Protein AF-A0A8H8CG55-F1 (afdb_monomer_lite)

Sequence (59 aa):
MSYTILGRSIKNEYLALGTFGITFGSAYLATRGGSKTAQAKPVTVEQAKQTVPINAGSS

Foldseek 3Di:
DWDQDPNDTHDPVCVVVVVVCCVVVVVCVVPVDDDDPPPPDPPDPVVVVVPDPPPVDDD

InterPro domains:
  IPR021278 ATP synthase subunit K [PF11022] (2-59)
  IPR021278 ATP synthase subunit K [PTHR28074] (1-59)

pLDDT: mean 76.47, std 15.03, range [46.81, 95.12]

Structure (mmCIF, N/CA/C/O backbone):
data_AF-A0A8H8CG55-F1
#
_entry.id   AF-A0A8H8CG55-F1
#
loop_
_atom_site.group_PDB
_atom_site.id
_atom_site.type_symbol
_atom_site.label_atom_id
_atom_site.label_alt_id
_atom_site.label_comp_id
_atom_site.label_asym_id
_atom_site.label_entity_id
_atom_site.label_seq_id
_atom_site.pdbx_PDB_ins_code
_atom_site.Cartn_x
_atom_site.Cartn_y
_atom_site.Cartn_z
_atom_site.occupancy
_atom_site.B_iso_or_equiv
_atom_site.auth_seq_id
_atom_site.auth_comp_id
_atom_site.auth_asym_id
_atom_site.auth_atom_id
_atom_site.pdbx_PDB_model_num
ATOM 1 N N . MET A 1 1 ? 13.612 -4.189 -17.101 1.00 83.00 1 MET A N 1
ATOM 2 C CA . MET A 1 1 ? 12.688 -3.815 -18.203 1.00 83.00 1 MET A CA 1
ATOM 3 C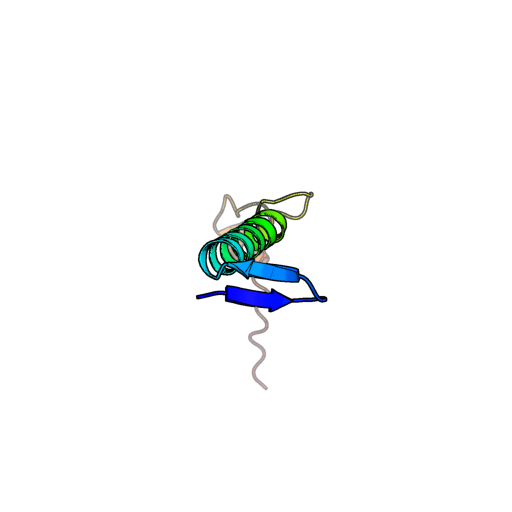 C . MET A 1 1 ? 12.188 -2.395 -17.935 1.00 83.00 1 MET A C 1
ATOM 5 O O . MET A 1 1 ? 12.015 -2.064 -16.767 1.00 83.00 1 MET A O 1
ATOM 9 N N . SER A 1 2 ? 12.016 -1.541 -18.945 1.00 82.56 2 SER A N 1
ATOM 10 C CA . SER A 1 2 ? 11.598 -0.138 -18.762 1.00 82.56 2 SER A CA 1
ATOM 11 C C . SER A 1 2 ? 10.394 0.204 -19.630 1.00 82.56 2 SER A C 1
ATOM 13 O O . SER A 1 2 ? 10.322 -0.237 -20.775 1.00 82.56 2 SER A O 1
ATOM 15 N N . TYR A 1 3 ? 9.494 1.022 -19.096 1.00 86.31 3 TYR A N 1
ATOM 16 C CA . TYR A 1 3 ? 8.281 1.481 -19.759 1.00 86.31 3 TYR A CA 1
ATOM 17 C C . TYR A 1 3 ? 8.360 2.982 -20.013 1.00 86.31 3 TYR A C 1
ATOM 19 O O . TYR A 1 3 ? 8.737 3.747 -19.127 1.00 86.31 3 TYR A O 1
ATOM 27 N N . THR A 1 4 ? 7.987 3.418 -21.212 1.00 91.06 4 THR A N 1
ATOM 28 C CA . THR A 1 4 ? 7.874 4.846 -21.515 1.00 91.06 4 THR A CA 1
ATOM 29 C C . THR A 1 4 ? 6.528 5.352 -21.019 1.00 91.06 4 THR A C 1
ATOM 31 O O . THR A 1 4 ? 5.486 4.997 -21.562 1.00 91.06 4 THR A O 1
ATOM 34 N N . ILE A 1 5 ? 6.552 6.192 -19.990 1.00 88.25 5 ILE A N 1
ATOM 35 C CA . ILE A 1 5 ? 5.372 6.808 -19.385 1.00 88.25 5 ILE A CA 1
ATOM 36 C C . ILE A 1 5 ? 5.532 8.319 -19.538 1.00 88.25 5 ILE A C 1
ATOM 38 O O . ILE A 1 5 ? 6.548 8.878 -19.131 1.00 88.25 5 ILE A O 1
ATOM 42 N N . LEU A 1 6 ? 4.552 8.983 -20.162 1.00 88.19 6 LEU A N 1
ATOM 43 C CA . LEU A 1 6 ? 4.562 10.439 -20.398 1.00 88.19 6 LEU A CA 1
ATOM 44 C C . LEU A 1 6 ? 5.865 10.945 -21.059 1.00 88.19 6 LEU A C 1
ATOM 46 O O . LEU A 1 6 ? 6.407 11.985 -20.692 1.00 88.19 6 LEU A O 1
ATOM 50 N N . GLY A 1 7 ? 6.409 10.172 -22.007 1.00 90.38 7 GLY A N 1
ATOM 51 C CA . GLY A 1 7 ? 7.650 10.506 -22.718 1.00 90.38 7 GLY A CA 1
ATOM 52 C C . GLY A 1 7 ? 8.941 10.284 -21.921 1.00 90.38 7 GLY A C 1
ATOM 53 O O . GLY A 1 7 ? 10.020 10.607 -22.413 1.00 90.38 7 GLY A O 1
ATOM 54 N N . ARG A 1 8 ? 8.870 9.716 -20.710 1.00 88.44 8 ARG A N 1
ATOM 55 C CA . ARG A 1 8 ? 10.040 9.369 -19.891 1.00 88.44 8 ARG A CA 1
ATOM 56 C C . ARG A 1 8 ? 10.149 7.863 -19.720 1.00 88.44 8 ARG A C 1
ATOM 58 O O . ARG A 1 8 ? 9.160 7.187 -19.457 1.00 88.44 8 ARG A O 1
ATOM 65 N N . SER A 1 9 ? 11.364 7.338 -19.843 1.00 88.69 9 SER A N 1
ATOM 66 C CA . SER A 1 9 ? 11.626 5.924 -19.587 1.00 88.69 9 SER A CA 1
ATOM 67 C C . SER A 1 9 ? 11.687 5.676 -18.080 1.00 88.69 9 SER A C 1
ATOM 69 O O . SER A 1 9 ? 12.574 6.185 -17.393 1.00 88.69 9 SER A O 1
ATOM 71 N N . ILE A 1 10 ? 10.730 4.913 -17.560 1.00 88.00 10 ILE A N 1
ATOM 72 C CA . ILE A 1 10 ? 10.641 4.523 -16.156 1.00 88.00 10 ILE A CA 1
ATOM 73 C C . ILE A 1 10 ? 10.997 3.046 -16.042 1.00 88.00 10 ILE A C 1
ATOM 75 O O . ILE A 1 10 ? 10.440 2.187 -16.724 1.00 88.00 10 ILE A O 1
ATOM 79 N N . LYS A 1 11 ? 11.948 2.737 -15.163 1.00 90.25 11 LYS A N 1
ATOM 80 C CA . LYS A 1 11 ? 12.318 1.355 -14.864 1.00 90.25 11 LYS A CA 1
ATOM 81 C C . LYS A 1 11 ? 11.184 0.651 -14.115 1.00 90.25 11 LYS A C 1
ATOM 83 O O . LYS A 1 11 ? 10.562 1.243 -13.233 1.00 90.25 11 LYS A O 1
ATOM 88 N N . ASN A 1 12 ? 10.940 -0.613 -14.451 1.00 89.06 12 ASN A N 1
ATOM 89 C CA . ASN A 1 12 ? 9.887 -1.422 -13.840 1.00 89.06 12 ASN A CA 1
ATOM 90 C C . ASN A 1 12 ? 10.013 -1.493 -12.309 1.00 89.06 12 ASN A C 1
ATOM 92 O O . ASN A 1 12 ? 9.005 -1.467 -11.614 1.00 89.06 12 ASN A O 1
ATOM 96 N N . GLU A 1 13 ? 11.238 -1.519 -11.780 1.00 86.56 13 GLU A N 1
ATOM 97 C CA . GLU A 1 13 ? 11.499 -1.567 -10.340 1.00 86.56 13 GLU A CA 1
ATOM 98 C C . GLU A 1 13 ? 10.927 -0.334 -9.623 1.00 86.56 13 GLU A C 1
ATOM 100 O O . GLU A 1 13 ? 10.288 -0.462 -8.583 1.00 86.56 13 GLU A O 1
ATOM 105 N N . TYR A 1 14 ? 11.077 0.862 -10.202 1.00 88.56 14 TYR A N 1
ATOM 106 C CA . TYR A 1 14 ? 10.522 2.089 -9.623 1.00 88.56 14 TYR A CA 1
ATOM 107 C C . TYR A 1 14 ? 9.013 2.187 -9.792 1.00 88.56 14 TYR A C 1
ATOM 109 O O . TYR A 1 14 ? 8.334 2.675 -8.891 1.00 88.56 14 TYR A O 1
ATOM 117 N N . LEU A 1 15 ? 8.486 1.711 -10.920 1.00 89.94 15 LEU A N 1
ATOM 118 C CA . LEU A 1 15 ? 7.047 1.676 -11.148 1.00 89.94 15 LEU A CA 1
ATOM 119 C C . LEU A 1 15 ? 6.363 0.767 -10.119 1.00 89.94 15 LEU A C 1
ATOM 121 O O . LEU A 1 15 ? 5.427 1.196 -9.454 1.00 89.94 15 LEU A O 1
ATOM 125 N N . ALA A 1 16 ? 6.889 -0.444 -9.923 1.00 91.12 16 ALA A N 1
ATOM 126 C CA . ALA A 1 16 ? 6.374 -1.397 -8.947 1.00 91.12 16 ALA A CA 1
ATOM 127 C C . ALA A 1 16 ? 6.460 -0.857 -7.510 1.00 91.12 16 ALA A C 1
ATOM 129 O O . ALA A 1 16 ? 5.465 -0.876 -6.786 1.00 91.12 16 ALA A O 1
ATOM 130 N N . LEU A 1 17 ? 7.619 -0.323 -7.103 1.00 93.44 17 LEU A N 1
ATOM 131 C CA . LEU A 1 17 ? 7.791 0.255 -5.764 1.00 93.44 17 LEU A CA 1
ATOM 132 C C . LEU A 1 17 ? 6.879 1.469 -5.535 1.00 93.44 17 LEU A C 1
ATOM 134 O O . LEU A 1 17 ? 6.305 1.607 -4.455 1.00 93.44 17 LEU A O 1
ATOM 138 N N . GLY A 1 18 ? 6.704 2.318 -6.550 1.00 92.94 18 GLY A N 1
ATOM 139 C CA . GLY A 1 18 ? 5.782 3.451 -6.506 1.00 92.94 18 GLY A CA 1
ATOM 140 C C . GLY A 1 18 ? 4.328 3.010 -6.352 1.00 92.94 18 GLY A C 1
ATOM 141 O O . GLY A 1 18 ? 3.625 3.532 -5.488 1.00 92.94 18 GLY A O 1
ATOM 142 N N . THR A 1 19 ? 3.887 2.009 -7.121 1.00 93.81 19 THR A N 1
ATOM 143 C CA . THR A 1 19 ? 2.541 1.432 -6.997 1.00 93.81 19 THR A CA 1
ATOM 144 C C . THR A 1 19 ? 2.312 0.862 -5.604 1.00 93.81 19 THR A C 1
ATOM 146 O O . THR A 1 19 ? 1.323 1.221 -4.972 1.00 93.81 19 THR A O 1
ATOM 149 N N . PHE A 1 20 ? 3.234 0.049 -5.078 1.00 94.00 20 PHE A N 1
ATOM 150 C CA . PHE A 1 20 ? 3.096 -0.481 -3.721 1.00 94.00 20 PHE A CA 1
ATOM 151 C C . PHE A 1 20 ? 3.044 0.639 -2.679 1.00 94.00 20 PHE A C 1
ATOM 153 O O . PHE A 1 20 ? 2.138 0.651 -1.848 1.00 94.00 20 PHE A O 1
ATOM 160 N N . GLY A 1 21 ? 3.949 1.617 -2.748 1.00 95.12 21 GLY A N 1
ATOM 161 C CA . GLY A 1 21 ? 3.961 2.750 -1.823 1.00 95.12 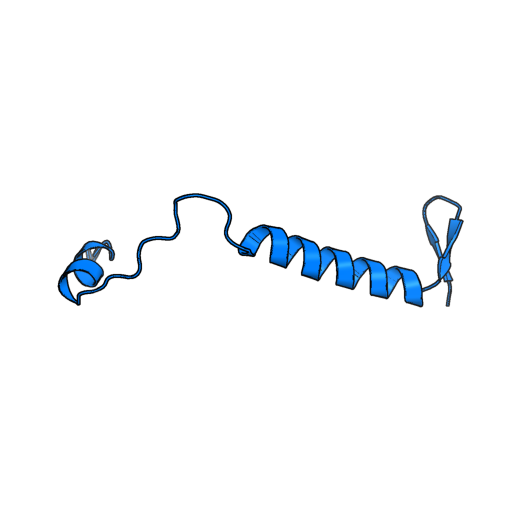21 GLY A CA 1
ATOM 162 C C . GLY A 1 21 ? 2.661 3.557 -1.853 1.00 95.12 21 GLY A C 1
ATOM 163 O O . GLY A 1 21 ? 2.124 3.888 -0.797 1.00 95.12 21 GLY A O 1
ATOM 164 N N . ILE A 1 22 ? 2.110 3.822 -3.041 1.00 95.06 22 ILE A N 1
ATOM 165 C CA . ILE A 1 22 ? 0.832 4.528 -3.198 1.00 95.06 22 ILE A CA 1
ATOM 166 C C . ILE A 1 22 ? -0.326 3.678 -2.677 1.00 95.06 22 ILE A C 1
ATOM 168 O O . ILE A 1 22 ? -1.154 4.189 -1.928 1.00 95.06 22 ILE A O 1
ATOM 172 N N . THR A 1 23 ? -0.406 2.394 -3.026 1.00 94.56 23 THR A N 1
ATOM 173 C CA . THR A 1 23 ? -1.496 1.515 -2.580 1.00 94.56 23 THR A CA 1
ATOM 174 C C . THR A 1 23 ? -1.493 1.352 -1.062 1.00 94.56 23 THR A C 1
ATOM 176 O O . THR A 1 23 ? -2.518 1.583 -0.426 1.00 94.56 23 THR A O 1
ATOM 179 N N . PHE A 1 24 ? -0.348 1.037 -0.454 1.00 92.88 24 PHE A N 1
ATOM 180 C CA . PHE A 1 24 ? -0.255 0.923 1.003 1.00 92.88 24 PHE A CA 1
ATOM 181 C C . PHE A 1 24 ? -0.438 2.273 1.695 1.00 92.88 24 PHE A C 1
ATOM 183 O O . PHE A 1 24 ? -1.148 2.351 2.692 1.00 92.88 24 PHE A O 1
ATOM 190 N N . GLY A 1 25 ? 0.156 3.343 1.167 1.00 93.75 25 GLY A N 1
ATOM 191 C CA . GLY A 1 25 ? 0.041 4.685 1.733 1.00 93.75 25 GLY A CA 1
ATOM 192 C C . GLY A 1 25 ? -1.381 5.242 1.669 1.00 93.75 25 GLY A C 1
ATOM 193 O O . GLY A 1 25 ? -1.836 5.849 2.633 1.00 93.75 25 GLY A O 1
ATOM 194 N N . SER A 1 26 ? -2.101 5.004 0.570 1.00 90.62 26 SER A N 1
ATOM 195 C CA . SER A 1 26 ? -3.501 5.418 0.398 1.00 90.62 26 SER A CA 1
ATOM 196 C C . SER A 1 26 ? -4.448 4.584 1.249 1.00 90.62 26 SER A C 1
ATOM 198 O O . SER A 1 26 ? -5.295 5.160 1.928 1.00 90.62 26 SER A O 1
ATOM 200 N N . ALA A 1 27 ? -4.262 3.260 1.290 1.00 89.12 27 ALA A N 1
ATOM 201 C CA . ALA A 1 27 ? -5.004 2.389 2.193 1.00 89.12 27 ALA A CA 1
ATOM 202 C C . ALA A 1 27 ? -4.777 2.815 3.646 1.00 89.12 27 ALA A C 1
ATOM 204 O O . ALA A 1 27 ? -5.738 3.092 4.352 1.00 89.12 27 ALA A O 1
ATOM 205 N N . TYR A 1 28 ? -3.519 2.986 4.060 1.00 90.00 28 TYR A N 1
ATOM 206 C 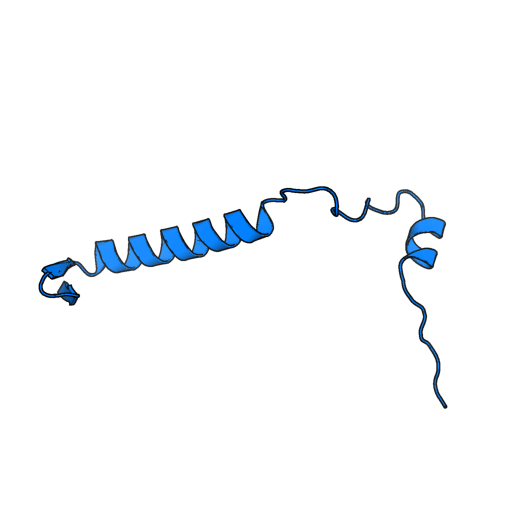CA . TYR A 1 28 ? -3.189 3.479 5.390 1.00 90.00 28 TYR A CA 1
ATOM 207 C C . TYR A 1 28 ? -3.796 4.856 5.640 1.00 90.00 28 TYR A C 1
ATOM 209 O O . TYR A 1 28 ? -4.404 5.055 6.672 1.00 90.00 28 TYR A O 1
ATOM 217 N N . LEU A 1 29 ? -3.709 5.819 4.724 1.00 88.06 29 LEU A N 1
ATOM 218 C CA . LEU A 1 29 ? -4.315 7.136 4.929 1.00 88.06 29 LEU A CA 1
ATOM 219 C C . LEU A 1 29 ? -5.843 7.063 5.082 1.00 88.06 29 LEU A C 1
ATOM 221 O O . LEU A 1 29 ? -6.397 7.758 5.934 1.00 88.06 29 LEU A O 1
ATOM 225 N N . ALA A 1 30 ? -6.506 6.213 4.299 1.00 85.88 30 ALA A N 1
ATOM 226 C CA . ALA A 1 30 ? -7.946 5.996 4.377 1.00 85.88 30 ALA A CA 1
ATOM 227 C C . ALA A 1 30 ? -8.357 5.278 5.674 1.00 85.88 30 ALA A C 1
ATOM 229 O O . ALA A 1 30 ? -9.406 5.585 6.238 1.00 85.88 30 ALA A O 1
ATOM 230 N N . THR A 1 31 ? -7.531 4.355 6.177 1.00 84.44 31 THR A N 1
ATOM 231 C CA . THR A 1 31 ? -7.858 3.522 7.344 1.00 84.44 31 THR A CA 1
ATOM 232 C C . THR A 1 31 ? -7.168 3.946 8.639 1.00 84.44 31 THR A C 1
ATOM 234 O O . THR A 1 31 ? -7.538 3.439 9.695 1.00 84.44 31 THR A O 1
ATOM 237 N N . ARG A 1 32 ? -6.194 4.871 8.621 1.00 81.00 32 ARG A N 1
ATOM 238 C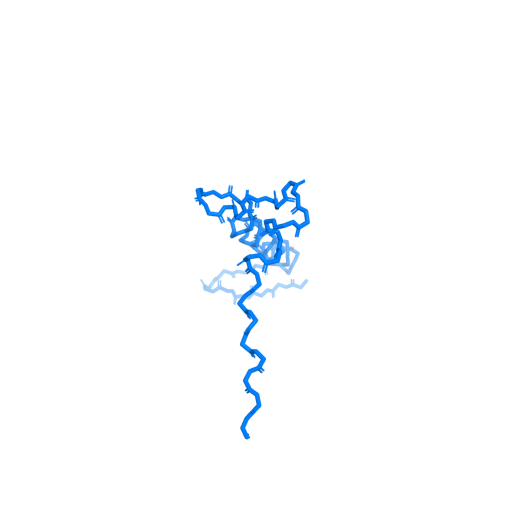 CA . ARG A 1 32 ? -5.369 5.242 9.798 1.00 81.00 32 ARG A CA 1
ATOM 239 C C . ARG A 1 32 ? -6.142 5.952 10.902 1.00 81.00 32 ARG A C 1
ATOM 241 O O . ARG A 1 32 ? -5.546 6.280 11.917 1.00 81.00 32 ARG A O 1
ATOM 248 N N . GLY A 1 33 ? -7.441 6.178 10.714 1.00 70.44 33 GLY A N 1
ATOM 249 C CA . GLY A 1 33 ? -8.328 6.720 11.733 1.00 70.44 33 GLY A CA 1
ATOM 250 C C . GLY A 1 33 ? -8.050 8.198 11.986 1.00 70.44 33 GLY A C 1
ATOM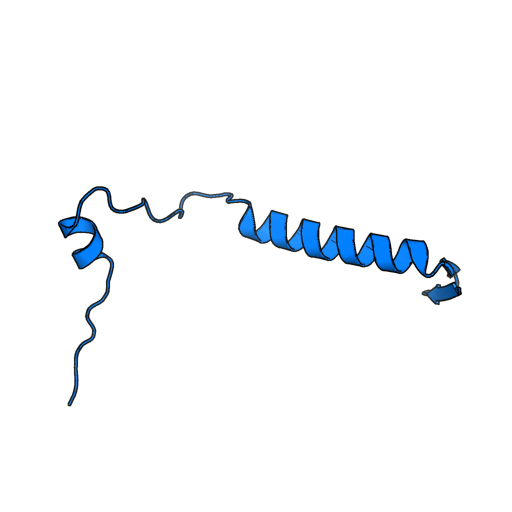 251 O O . GLY A 1 33 ? -7.054 8.580 12.590 1.00 70.44 33 GLY A O 1
ATOM 252 N N . GLY A 1 34 ? -8.952 9.059 11.524 1.00 69.44 34 GLY A N 1
ATOM 253 C CA . GLY A 1 34 ? -8.740 10.501 11.584 1.00 69.44 34 GLY A CA 1
ATOM 254 C C . GLY A 1 34 ? -10.031 11.297 11.539 1.00 69.44 34 GLY A C 1
ATOM 255 O O . GLY A 1 34 ? -10.172 12.145 10.671 1.00 69.44 34 GLY A O 1
ATOM 256 N N . SER A 1 35 ? -10.979 10.990 12.432 1.00 57.78 35 SER A N 1
ATOM 257 C CA . SER A 1 35 ? -11.918 11.926 13.087 1.00 57.78 35 SER A CA 1
ATOM 258 C C . SER A 1 35 ? -13.175 11.205 13.600 1.00 57.78 35 SER A C 1
ATOM 260 O O . SER A 1 35 ? -13.958 10.651 12.839 1.00 57.78 35 SER A O 1
ATOM 262 N N . LYS A 1 36 ? -13.351 11.246 14.931 1.00 54.31 36 LYS A N 1
ATOM 263 C CA . LYS A 1 36 ? -14.616 11.384 15.693 1.00 54.31 36 LYS A CA 1
ATOM 264 C C . LYS A 1 36 ? -15.812 10.462 15.386 1.00 54.31 36 LYS A C 1
ATOM 266 O O . LYS A 1 36 ? -16.893 10.705 15.904 1.00 54.31 36 LYS A O 1
ATOM 271 N N . THR A 1 37 ? -15.631 9.398 14.616 1.00 55.47 37 THR A N 1
ATOM 272 C CA . THR A 1 37 ? -16.650 8.363 14.354 1.00 55.47 37 THR A CA 1
ATOM 273 C C . THR A 1 37 ? -16.066 6.956 14.458 1.00 55.47 37 THR A C 1
ATOM 275 O O . THR A 1 37 ? -16.617 6.002 13.920 1.00 55.47 37 THR A O 1
ATOM 278 N N . ALA A 1 38 ? -14.965 6.796 15.204 1.00 55.94 38 ALA A N 1
ATOM 279 C CA . ALA A 1 38 ? -14.662 5.495 15.779 1.00 55.94 38 ALA A CA 1
ATOM 280 C C . ALA A 1 38 ? -15.832 5.169 16.709 1.00 55.94 38 ALA A C 1
ATOM 282 O O . ALA A 1 38 ? -15.928 5.720 17.805 1.00 55.94 38 ALA A O 1
ATOM 283 N N . GLN A 1 39 ? -16.776 4.374 16.209 1.00 57.75 39 GLN A N 1
ATOM 284 C CA . GLN A 1 39 ? -17.911 3.881 16.965 1.00 57.75 39 GLN A CA 1
ATOM 285 C C . GLN A 1 39 ? -17.322 3.267 18.233 1.00 57.75 39 GLN A C 1
ATOM 287 O O . GLN A 1 39 ? -16.536 2.319 18.155 1.00 57.75 39 GLN A O 1
ATOM 292 N N . ALA A 1 40 ? -17.570 3.918 19.374 1.00 59.66 40 ALA A N 1
ATOM 293 C CA . ALA A 1 40 ? -16.968 3.533 20.637 1.00 59.66 40 ALA A CA 1
ATOM 294 C C . ALA A 1 40 ? -17.240 2.044 20.834 1.00 59.66 40 ALA A C 1
ATOM 296 O O . ALA A 1 40 ? -18.393 1.614 20.760 1.00 59.66 40 ALA A O 1
ATOM 297 N N . LYS A 1 41 ? -16.174 1.254 21.001 1.00 60.62 41 LYS A N 1
ATOM 298 C CA . LYS A 1 41 ? -16.307 -0.187 21.203 1.00 60.62 41 LYS A CA 1
ATOM 299 C C . LYS A 1 41 ? -17.281 -0.388 22.373 1.00 60.62 41 LYS A C 1
ATOM 301 O O . LYS A 1 41 ? -17.001 0.159 23.443 1.00 60.62 41 LYS A O 1
ATOM 306 N N . PRO A 1 42 ? -18.400 -1.115 22.196 1.00 59.38 42 PRO A N 1
ATOM 307 C CA . PRO A 1 42 ? -19.347 -1.331 23.279 1.00 59.38 42 PRO A CA 1
ATOM 308 C C . PRO A 1 42 ? -18.607 -1.950 24.464 1.00 59.38 42 PRO A C 1
ATOM 310 O O . PRO A 1 42 ? -17.965 -2.993 24.322 1.00 59.38 42 PRO A O 1
ATOM 313 N N . VAL A 1 43 ? -18.635 -1.277 25.613 1.00 69.81 43 VAL A N 1
ATOM 314 C CA . VAL A 1 43 ? -17.968 -1.749 26.839 1.00 69.81 43 VAL A CA 1
ATOM 315 C C . VAL A 1 43 ? -18.832 -2.759 27.586 1.00 69.81 43 VAL A C 1
ATOM 317 O O . VAL A 1 43 ? -18.327 -3.512 28.413 1.00 69.81 43 VAL A O 1
ATOM 320 N N . THR A 1 44 ? -20.123 -2.827 27.258 1.00 68.69 44 THR A N 1
ATOM 321 C CA . THR A 1 44 ? -21.070 -3.778 27.833 1.00 68.69 44 THR A CA 1
ATOM 322 C C . THR A 1 44 ? -21.880 -4.481 26.745 1.00 68.69 44 THR A C 1
ATOM 324 O O . THR A 1 44 ? -22.109 -3.955 25.653 1.00 68.69 44 THR A O 1
ATOM 327 N N . VAL A 1 45 ? -22.339 -5.695 27.055 1.00 68.25 45 VAL A N 1
ATOM 328 C CA . VAL A 1 45 ? -23.175 -6.515 26.160 1.00 68.25 45 VAL A CA 1
ATOM 329 C C . VAL A 1 45 ? -24.509 -5.842 25.805 1.00 68.25 45 VAL A C 1
ATOM 331 O O . VAL A 1 45 ? -25.040 -6.060 24.720 1.00 68.25 45 VAL A O 1
ATOM 334 N N . GLU A 1 46 ? -25.017 -4.984 26.689 1.00 66.12 46 GLU A N 1
ATOM 335 C CA . GLU A 1 46 ? -26.231 -4.175 26.512 1.00 66.12 46 GLU A CA 1
ATOM 336 C C . GLU A 1 46 ? -26.053 -3.121 25.405 1.00 66.12 46 GLU A C 1
ATOM 338 O O . GLU A 1 46 ? -26.889 -2.995 24.510 1.00 66.12 46 GLU A O 1
ATOM 343 N N . GLN A 1 47 ? -24.916 -2.415 25.403 1.00 63.22 47 GLN A N 1
ATOM 344 C CA . GLN A 1 47 ? -24.600 -1.399 24.393 1.00 63.22 47 GLN A CA 1
ATOM 345 C C . GLN A 1 47 ? -24.404 -2.016 23.004 1.00 63.22 47 GLN A C 1
ATOM 347 O O . GLN A 1 47 ? -24.831 -1.439 22.006 1.00 63.22 47 GLN A O 1
ATOM 352 N N . ALA A 1 48 ? -23.823 -3.219 22.933 1.00 63.91 48 ALA A N 1
ATOM 353 C CA . ALA A 1 48 ? -23.667 -3.946 21.675 1.00 63.91 48 ALA A CA 1
ATOM 354 C C . ALA A 1 48 ? -25.028 -4.313 21.057 1.00 63.91 48 ALA A C 1
ATOM 356 O O . ALA A 1 48 ? -25.212 -4.181 19.847 1.00 63.91 48 ALA A O 1
ATOM 357 N N . LYS A 1 49 ? -26.002 -4.716 21.887 1.00 63.59 49 LYS A N 1
ATOM 358 C CA . LYS A 1 49 ? -27.363 -5.060 21.442 1.00 63.59 49 LYS A CA 1
ATOM 359 C C . LYS A 1 49 ? -28.121 -3.854 20.878 1.00 63.59 49 LYS A C 1
ATOM 361 O O . LYS A 1 49 ? -28.869 -4.030 19.926 1.00 63.59 49 LYS A O 1
ATOM 366 N N . GLN A 1 50 ? -27.905 -2.648 21.410 1.00 63.66 50 GLN A N 1
ATOM 367 C CA . GLN A 1 50 ? -28.531 -1.424 20.886 1.00 63.66 50 GLN A CA 1
ATOM 368 C C . GLN A 1 50 ? -27.915 -0.934 19.569 1.00 63.66 50 GLN A C 1
ATOM 370 O O . GLN A 1 50 ? -28.601 -0.312 18.763 1.00 63.66 50 GLN A O 1
ATOM 375 N N . THR A 1 51 ? -26.628 -1.205 19.335 1.00 60.66 51 THR A N 1
ATOM 376 C CA . THR A 1 51 ? -25.940 -0.784 18.101 1.00 60.66 51 THR A CA 1
ATOM 377 C C . THR A 1 51 ? -26.231 -1.663 16.890 1.00 60.66 51 THR A C 1
ATOM 379 O O . THR A 1 51 ? -25.921 -1.263 15.770 1.00 60.66 51 THR A O 1
ATOM 382 N N . VAL A 1 52 ? -26.809 -2.850 17.093 1.00 64.69 52 VAL A N 1
ATOM 383 C CA . VAL A 1 52 ? -27.270 -3.704 15.998 1.00 64.69 52 VAL A CA 1
ATOM 384 C C . VAL A 1 52 ? -28.717 -3.315 15.692 1.00 64.69 52 VAL A C 1
ATOM 386 O O . VAL A 1 52 ? -29.593 -3.613 16.505 1.00 64.69 52 VAL A O 1
ATOM 389 N N . PRO A 1 53 ? -29.018 -2.664 14.553 1.00 60.72 53 PRO A N 1
ATOM 390 C CA . PRO A 1 53 ? -30.398 -2.496 14.130 1.00 60.72 53 PRO A CA 1
ATOM 391 C C . PRO A 1 53 ? -30.959 -3.887 13.820 1.00 60.72 53 PRO A C 1
ATOM 393 O O . PRO A 1 53 ? -30.700 -4.455 12.760 1.00 60.72 53 PRO A O 1
ATOM 396 N N . ILE A 1 54 ? -31.695 -4.466 14.770 1.00 64.56 54 ILE A N 1
ATOM 397 C CA . ILE A 1 54 ? -32.443 -5.708 14.568 1.00 64.56 54 ILE A CA 1
ATOM 398 C C . ILE A 1 54 ? -33.639 -5.367 13.672 1.00 64.56 54 ILE A C 1
ATOM 400 O O . ILE A 1 54 ? -34.767 -5.228 14.133 1.00 64.56 54 ILE A O 1
ATOM 404 N N . ASN A 1 55 ? -33.396 -5.213 12.372 1.00 59.56 55 ASN A N 1
ATOM 405 C CA . ASN A 1 55 ? -34.456 -5.323 11.381 1.00 59.56 55 ASN A CA 1
ATOM 406 C C . ASN A 1 55 ? -34.666 -6.813 11.076 1.00 59.56 55 ASN A C 1
ATOM 408 O O . ASN A 1 55 ? -34.305 -7.300 10.010 1.00 59.56 55 ASN A O 1
ATOM 412 N N . ALA A 1 56 ? -35.199 -7.553 12.051 1.00 60.78 56 ALA A N 1
ATOM 413 C CA . ALA A 1 56 ? -35.682 -8.922 11.868 1.00 60.78 56 ALA A CA 1
ATOM 414 C C . ALA A 1 56 ? -37.175 -8.913 11.488 1.00 60.78 56 ALA A C 1
ATOM 416 O O . ALA A 1 56 ? -37.975 -9.664 12.040 1.00 60.78 56 ALA A O 1
ATOM 417 N N . GLY A 1 57 ? -37.565 -8.016 10.579 1.00 52.41 57 GLY A N 1
ATOM 418 C CA . GLY A 1 57 ? -38.888 -8.025 9.971 1.00 52.41 57 GLY A CA 1
ATOM 419 C C . GLY A 1 57 ? -38.894 -8.979 8.785 1.00 52.41 57 GLY A C 1
ATOM 420 O O . GLY A 1 57 ? -38.462 -8.605 7.700 1.00 52.41 57 GLY A O 1
ATOM 421 N N . SER A 1 58 ?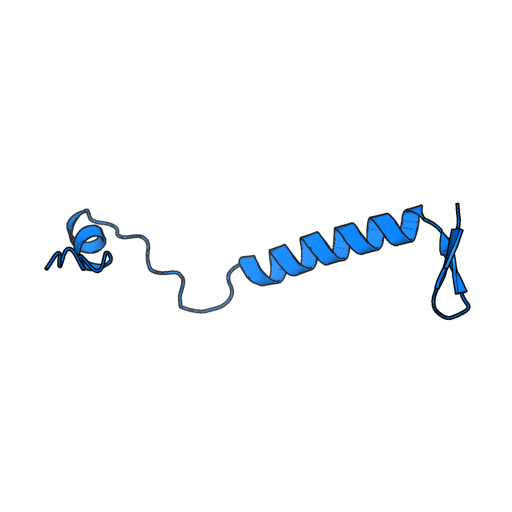 -39.369 -10.206 8.992 1.00 48.66 58 SER A N 1
ATOM 422 C CA . SER A 1 58 ? -39.898 -11.024 7.900 1.00 48.66 58 SER A CA 1
ATOM 423 C C . SER A 1 58 ? -41.396 -10.741 7.815 1.00 48.66 58 SER A C 1
ATOM 425 O O . SER A 1 58 ? -42.100 -10.872 8.816 1.00 48.66 58 SER A O 1
ATOM 427 N N . SER A 1 59 ? -41.872 -10.333 6.642 1.00 46.81 59 SER A N 1
ATOM 428 C CA . SER A 1 59 ? -43.278 -10.438 6.228 1.00 46.81 59 SER A CA 1
ATOM 429 C C . SER A 1 59 ? -43.356 -11.395 5.054 1.00 46.81 59 SER A C 1
ATOM 431 O O . SER A 1 59 ? -42.366 -11.431 4.288 1.00 46.81 59 SER A O 1
#

Radius of gyration: 22.69 Å; chains: 1; bounding box: 56×23×51 Å

Secondary structure (DSSP, 8-state):
-EEEETTEEEEHHHHHHHHHHHHHHHHHHHHS--SS---PPPSSHHHHHHHS-------

Organism: Psilocybe cubensis (NCBI:txid181762)